Protein AF-A0A8K0LVV5-F1 (afdb_monomer_lite)

Sequence (164 aa):
MVALPALLRQEKREKYNYSGGSSTIVNHLRKEHKILISGRQEIRWEVTQNRLGDIAAFLANESLPSAKKRKATAEADALDQATLRELYCRYTVACSLPFAHVEQPAFRDFIRYICPAADDFLPRSGDTVKNDLQWGYDNKKVFVKRALQNALSSIHTVLLIIWQ

Radius of gyration: 24.16 Å; chains: 1; bounding box: 61×66×61 Å

pLDDT: mean 70.3, std 18.53, range [32.5, 91.69]

Secondary structure (DSSP, 8-state):
--PPPP--------PPPTT---HHHHHHHHHHH------TTHHHHHHHHHHHHHHHHHHHS--S-----PPP--------HHHHHHHHHHHHHHTT--GGGGG-HHHHHHHHHH-HHHHHHS-SSHHHHHHHHHHHHHHHHHHHHHHHHT-SS-----------

Foldseek 3Di:
DDDDDDDPPPPPPPDDDPPPDDPVNQVCCCPVVVDHPPPCPVVVVVVVVVVVVVVVVVVVPDPDDPPPPDDDDDDDDDDDLVVLLVVVLVVCVVVVHQLQPLCDVVVLVVVCVVPVVSNVSGDNGSVVSVVVVVVVVVVVVVVVVVVVVPDPDDDDPPPPDDDD

Structure (mmCIF, N/CA/C/O backbone):
data_AF-A0A8K0LVV5-F1
#
_entry.id   AF-A0A8K0LVV5-F1
#
loop_
_atom_site.group_PDB
_atom_site.id
_atom_site.type_symbol
_atom_site.label_atom_id
_atom_site.label_alt_id
_atom_site.label_comp_id
_atom_site.label_asym_id
_atom_site.label_entity_id
_atom_site.label_seq_id
_atom_site.pdbx_PDB_ins_code
_atom_site.Cartn_x
_atom_site.Cartn_y
_atom_site.Cartn_z
_atom_site.occupancy
_atom_site.B_iso_or_equiv
_atom_site.auth_seq_id
_atom_site.auth_comp_id
_atom_site.auth_asym_id
_atom_site.auth_atom_id
_atom_site.pdbx_PDB_model_num
ATOM 1 N N . MET A 1 1 ? 23.238 -46.154 21.920 1.00 36.72 1 MET A N 1
ATOM 2 C CA . MET A 1 1 ? 23.340 -44.890 21.159 1.00 36.72 1 MET A CA 1
ATOM 3 C C . MET A 1 1 ? 21.940 -44.319 21.032 1.00 36.72 1 MET A C 1
ATOM 5 O O . MET A 1 1 ? 21.126 -44.920 20.349 1.00 36.72 1 MET A O 1
ATOM 9 N N . VAL A 1 2 ? 21.631 -43.244 21.757 1.00 33.09 2 VAL A N 1
ATOM 10 C CA . VAL A 1 2 ? 20.325 -42.566 21.692 1.00 33.09 2 VAL A CA 1
ATOM 11 C C . VAL A 1 2 ? 20.549 -41.239 20.975 1.00 33.09 2 VAL A C 1
ATOM 13 O O . VAL A 1 2 ? 21.338 -40.421 21.441 1.00 33.09 2 VAL A O 1
ATOM 16 N N . ALA A 1 3 ? 19.922 -41.064 19.813 1.00 34.88 3 ALA A N 1
ATOM 17 C CA . ALA A 1 3 ? 19.969 -39.824 19.047 1.00 34.88 3 ALA A CA 1
ATOM 18 C C . ALA A 1 3 ? 18.919 -38.833 19.585 1.00 34.88 3 ALA A C 1
ATOM 20 O O . ALA A 1 3 ? 17.757 -39.191 19.769 1.00 34.88 3 ALA A O 1
ATOM 21 N N . LEU A 1 4 ? 19.352 -37.599 19.853 1.00 35.72 4 LEU A N 1
ATOM 22 C CA . LEU A 1 4 ? 18.524 -36.460 20.273 1.00 35.72 4 LEU A CA 1
ATOM 23 C C . LEU A 1 4 ? 17.609 -35.972 19.127 1.00 35.72 4 LEU A C 1
ATOM 25 O O . LEU A 1 4 ? 18.055 -35.967 17.978 1.00 35.72 4 LEU A O 1
ATOM 29 N N . PRO A 1 5 ? 16.379 -35.488 19.399 1.00 39.16 5 PRO A N 1
ATOM 30 C CA . PRO A 1 5 ? 15.531 -34.897 18.372 1.00 39.16 5 PRO A CA 1
ATOM 31 C C . PRO A 1 5 ? 15.923 -33.443 18.072 1.00 39.16 5 PRO A C 1
ATOM 33 O O . PRO A 1 5 ? 16.187 -32.641 18.969 1.00 39.16 5 PRO A O 1
ATOM 36 N N . ALA A 1 6 ? 15.931 -33.106 16.782 1.00 36.78 6 ALA A N 1
ATOM 37 C CA . ALA A 1 6 ? 16.192 -31.773 16.261 1.00 36.78 6 ALA A CA 1
ATOM 38 C C . ALA A 1 6 ? 15.089 -30.781 16.674 1.00 36.78 6 ALA A C 1
ATOM 40 O O . ALA A 1 6 ? 13.919 -30.944 16.327 1.00 36.78 6 ALA A O 1
ATOM 41 N N . LEU A 1 7 ? 15.472 -29.719 17.388 1.00 35.56 7 LEU A N 1
ATOM 42 C CA . LEU A 1 7 ? 14.610 -28.571 17.663 1.00 35.56 7 LEU A CA 1
ATOM 43 C C . LEU A 1 7 ? 14.407 -27.766 16.373 1.00 35.56 7 LEU A C 1
ATOM 45 O O . LEU A 1 7 ? 15.302 -27.045 15.927 1.00 35.56 7 LEU A O 1
ATOM 49 N N . LEU A 1 8 ? 13.211 -27.882 15.790 1.00 34.59 8 LEU A N 1
ATOM 50 C CA . LEU A 1 8 ? 12.704 -26.980 14.757 1.00 34.59 8 LEU A CA 1
ATOM 51 C C . LEU A 1 8 ? 12.697 -25.551 15.308 1.00 34.59 8 LEU A C 1
ATOM 53 O O . LEU A 1 8 ? 11.832 -25.154 16.090 1.00 34.59 8 LEU A O 1
ATOM 57 N N . ARG A 1 9 ? 13.702 -24.781 14.898 1.00 32.50 9 ARG A N 1
ATOM 58 C CA . ARG A 1 9 ? 13.821 -23.352 15.158 1.00 32.50 9 ARG A CA 1
ATOM 59 C C . ARG A 1 9 ? 12.696 -22.662 14.382 1.00 32.50 9 ARG A C 1
ATOM 61 O O . ARG A 1 9 ? 12.815 -22.434 13.184 1.00 32.50 9 ARG A O 1
ATOM 68 N N . GLN A 1 10 ? 11.571 -22.398 15.043 1.00 35.31 10 GLN A N 1
ATOM 69 C CA . GLN A 1 10 ? 10.514 -21.566 14.477 1.00 35.31 10 GLN A CA 1
ATOM 70 C C . GLN A 1 10 ? 11.074 -20.148 14.320 1.00 35.31 10 GLN A C 1
ATOM 72 O O . GLN A 1 10 ? 11.222 -19.421 15.303 1.00 35.31 10 GLN A O 1
ATOM 77 N N . GLU A 1 11 ? 11.429 -19.764 13.092 1.00 35.53 11 GLU A N 1
ATOM 78 C CA . GLU A 1 11 ? 11.696 -18.369 12.753 1.00 35.53 11 GLU A CA 1
ATOM 79 C C . GLU A 1 11 ? 10.426 -17.563 13.022 1.00 35.53 11 GLU A C 1
ATOM 81 O O . GLU A 1 11 ? 9.433 -17.612 12.290 1.00 35.53 11 GLU A O 1
ATOM 86 N N . LYS A 1 12 ? 10.444 -16.843 14.139 1.00 38.22 12 LYS A N 1
ATOM 87 C CA . LYS A 1 12 ? 9.382 -15.934 14.532 1.00 38.22 12 LYS A CA 1
ATOM 88 C C . LYS A 1 12 ? 9.404 -14.782 13.529 1.00 38.22 12 LYS A C 1
ATOM 90 O O . LYS A 1 12 ? 10.257 -13.908 13.628 1.00 38.22 12 LYS A O 1
ATOM 95 N N . ARG A 1 13 ? 8.503 -14.796 12.539 1.00 39.28 13 ARG A N 1
ATOM 96 C CA . ARG A 1 13 ? 8.319 -13.662 11.620 1.00 39.28 13 ARG A CA 1
ATOM 97 C C . ARG A 1 13 ? 8.004 -12.429 12.462 1.00 39.28 13 ARG A C 1
ATOM 99 O O . ARG A 1 13 ? 6.922 -12.339 13.043 1.00 39.28 13 ARG A O 1
ATOM 106 N N . GLU A 1 14 ? 8.970 -11.525 12.588 1.00 47.53 14 GLU A N 1
ATOM 107 C CA . GLU A 1 14 ? 8.820 -10.283 13.340 1.00 47.53 14 GLU A CA 1
ATOM 108 C C . GLU A 1 14 ? 7.763 -9.418 12.647 1.00 47.53 14 GLU A C 1
ATOM 110 O O . GLU A 1 14 ? 8.029 -8.711 11.677 1.00 47.53 14 GLU A O 1
ATOM 115 N N . LYS A 1 15 ? 6.515 -9.514 13.114 1.00 50.16 15 LYS A N 1
ATOM 116 C CA . LYS A 1 15 ? 5.451 -8.610 12.687 1.00 50.16 15 LYS A CA 1
ATOM 117 C C . LYS A 1 15 ? 5.748 -7.232 13.260 1.00 50.16 15 LYS A C 1
ATOM 119 O O . LYS A 1 15 ? 5.889 -7.071 14.472 1.00 50.16 15 LYS A O 1
ATOM 124 N N . TYR A 1 16 ? 5.832 -6.240 12.380 1.00 50.25 16 TYR A N 1
ATOM 125 C CA . TYR A 1 16 ? 6.002 -4.853 12.787 1.00 50.25 16 TYR A CA 1
ATOM 126 C C . TYR A 1 16 ? 4.795 -4.436 13.634 1.00 50.25 16 TYR A C 1
ATOM 128 O O . TYR A 1 16 ? 3.652 -4.471 13.171 1.00 50.25 16 TYR A O 1
ATOM 136 N N . ASN A 1 17 ? 5.034 -4.088 14.898 1.00 54.44 17 ASN A N 1
ATOM 137 C CA . ASN A 1 17 ? 3.964 -3.689 15.798 1.00 54.44 17 ASN A CA 1
ATOM 138 C C . ASN A 1 17 ? 3.431 -2.315 15.370 1.00 54.44 17 ASN A C 1
ATOM 140 O O . ASN A 1 17 ? 4.166 -1.329 15.351 1.00 54.44 17 ASN A O 1
ATOM 144 N N . TYR A 1 18 ? 2.121 -2.219 15.138 1.00 51.12 18 TYR A N 1
ATOM 145 C CA . TYR A 1 18 ? 1.382 -0.961 14.929 1.00 51.12 18 TYR A CA 1
ATOM 146 C C . TYR A 1 18 ? 1.374 -0.023 16.160 1.00 51.12 18 TYR A C 1
ATOM 148 O O . TYR A 1 18 ? 0.591 0.923 16.243 1.00 51.12 18 TYR A O 1
ATOM 156 N N . SER A 1 19 ? 2.208 -0.294 17.167 1.00 53.97 19 SER A N 1
ATOM 157 C CA . SER A 1 19 ? 2.374 0.523 18.369 1.00 53.97 19 SER A CA 1
ATOM 158 C C . SER A 1 19 ? 3.478 1.577 18.251 1.00 53.97 19 SER A C 1
ATOM 160 O O . SER A 1 19 ? 3.700 2.297 19.218 1.00 53.97 19 SER A O 1
ATOM 162 N N . GLY A 1 20 ? 4.155 1.701 17.101 1.00 49.50 20 GLY A N 1
ATOM 163 C CA . GLY A 1 20 ? 5.091 2.806 16.837 1.00 49.50 20 GLY A CA 1
ATOM 164 C C . GLY A 1 20 ? 6.334 2.843 17.737 1.00 49.50 20 GLY A C 1
ATOM 165 O O . GLY A 1 20 ? 7.075 3.819 17.713 1.00 49.50 20 GLY A O 1
ATOM 166 N N . GLY A 1 21 ? 6.583 1.801 18.535 1.00 55.50 21 GLY A N 1
ATOM 167 C CA . GLY A 1 21 ? 7.769 1.686 19.379 1.00 55.50 21 GLY A CA 1
ATOM 168 C C . GLY A 1 21 ? 8.801 0.751 18.758 1.00 55.50 21 GLY A C 1
ATOM 169 O O . GLY A 1 21 ? 8.527 -0.436 18.587 1.00 55.50 21 GLY A O 1
ATOM 170 N N . SER A 1 22 ? 9.997 1.264 18.459 1.00 59.88 22 SER A N 1
ATOM 171 C CA . SER A 1 22 ? 11.155 0.428 18.114 1.00 59.88 22 SER A CA 1
ATOM 172 C C . SER A 1 22 ? 11.535 -0.468 19.300 1.00 59.88 22 SER A C 1
ATOM 174 O O . SER A 1 22 ? 11.482 -0.033 20.455 1.00 59.88 22 SER A O 1
ATOM 176 N N . SER A 1 23 ? 11.952 -1.709 19.034 1.00 65.00 23 SER A N 1
ATOM 177 C CA . SER A 1 23 ? 12.418 -2.662 20.055 1.00 65.00 23 SER A CA 1
ATOM 178 C C . SER A 1 23 ? 13.539 -2.082 20.926 1.00 65.00 23 SER A C 1
ATOM 180 O O . SER A 1 23 ? 13.594 -2.358 22.124 1.00 65.00 23 SER A O 1
ATOM 182 N N . THR A 1 24 ? 14.370 -1.202 20.363 1.00 69.75 24 THR A N 1
ATOM 183 C CA . THR A 1 24 ? 15.408 -0.450 21.082 1.00 69.75 24 THR A CA 1
ATOM 184 C C . THR A 1 24 ? 14.818 0.479 22.142 1.00 69.75 24 THR A C 1
ATOM 186 O O . THR A 1 24 ? 15.284 0.487 23.278 1.00 69.75 24 THR A O 1
ATOM 189 N N . ILE A 1 25 ? 13.753 1.210 21.805 1.00 68.94 25 ILE A N 1
ATOM 190 C CA . ILE A 1 25 ? 13.063 2.128 22.723 1.00 68.94 25 ILE A CA 1
ATOM 191 C C . ILE A 1 25 ? 12.380 1.327 23.834 1.00 68.94 25 ILE A C 1
ATOM 193 O O . ILE A 1 25 ? 12.514 1.655 25.009 1.00 68.94 25 ILE A O 1
ATOM 197 N N . VAL A 1 26 ? 11.712 0.224 23.482 1.00 72.81 26 VAL A N 1
ATOM 198 C CA . VAL A 1 26 ? 11.072 -0.671 24.461 1.00 72.81 26 VAL A CA 1
ATOM 199 C C . VAL A 1 26 ? 12.104 -1.264 25.429 1.00 72.81 26 VAL A C 1
ATOM 201 O O . VAL A 1 26 ? 11.856 -1.336 26.632 1.00 72.81 26 VAL A O 1
ATOM 204 N N . ASN A 1 27 ? 13.276 -1.658 24.925 1.00 75.06 27 ASN A N 1
ATOM 205 C CA . ASN A 1 27 ? 14.359 -2.196 25.747 1.00 75.06 27 ASN A CA 1
ATOM 206 C C . ASN A 1 27 ? 14.987 -1.136 26.657 1.00 75.06 27 ASN A C 1
ATOM 208 O O . ASN A 1 27 ? 15.242 -1.431 27.823 1.00 75.06 27 ASN A O 1
ATOM 212 N N . HIS A 1 28 ? 15.207 0.080 26.155 1.00 79.81 28 HIS A N 1
ATOM 213 C CA . HIS A 1 28 ? 15.714 1.198 26.949 1.00 79.81 28 HIS A CA 1
ATOM 214 C C . HIS A 1 28 ? 14.749 1.552 28.089 1.00 79.81 28 HIS A C 1
ATOM 216 O O . HIS A 1 28 ? 15.148 1.580 29.249 1.00 79.81 28 HIS A O 1
ATOM 222 N N . LEU A 1 29 ? 13.453 1.690 27.790 1.00 80.12 29 LEU A N 1
ATOM 223 C CA . LEU A 1 29 ? 12.413 1.960 28.790 1.00 80.12 29 LEU A CA 1
ATOM 224 C C . LEU A 1 29 ? 12.321 0.863 29.860 1.00 80.12 29 LEU A C 1
ATOM 226 O O . LEU A 1 29 ? 12.108 1.153 31.038 1.00 80.12 29 LEU A O 1
ATOM 230 N N . ARG A 1 30 ? 12.524 -0.400 29.476 1.00 82.00 30 ARG A N 1
ATOM 231 C CA . ARG A 1 30 ? 12.538 -1.514 30.428 1.00 82.00 30 ARG A CA 1
ATOM 232 C C . ARG A 1 30 ? 13.777 -1.500 31.322 1.00 82.00 30 ARG A C 1
ATOM 234 O O . ARG A 1 30 ? 13.643 -1.737 32.517 1.00 82.00 30 ARG A O 1
ATOM 241 N N . LYS A 1 31 ? 14.963 -1.272 30.750 1.00 82.25 31 LYS A N 1
ATOM 242 C CA . LYS A 1 31 ? 16.243 -1.349 31.471 1.00 82.25 31 LYS A CA 1
ATOM 243 C C . LYS A 1 31 ? 16.480 -0.136 32.363 1.00 82.25 31 LYS A C 1
ATOM 245 O O . LYS A 1 31 ? 16.736 -0.307 33.547 1.00 82.25 31 LYS A O 1
ATOM 250 N N . GLU A 1 32 ? 16.333 1.059 31.804 1.00 86.69 32 GLU A N 1
ATOM 251 C CA . GLU A 1 32 ? 16.670 2.310 32.490 1.00 86.69 32 GLU A CA 1
ATOM 252 C C . GLU A 1 32 ? 15.516 2.815 33.360 1.00 86.69 32 GLU A C 1
ATOM 254 O O . GLU A 1 32 ? 15.735 3.370 34.433 1.00 86.69 32 GLU A O 1
ATOM 259 N N . HIS A 1 33 ? 14.270 2.579 32.936 1.00 81.12 33 HIS A N 1
ATOM 260 C CA . HIS A 1 33 ? 13.092 3.148 33.599 1.00 81.12 33 HIS A CA 1
ATOM 261 C C . HIS A 1 33 ? 12.173 2.110 34.260 1.00 81.12 33 HIS A C 1
ATOM 263 O O . HIS A 1 33 ? 11.182 2.493 34.877 1.00 81.12 33 HIS A O 1
ATOM 269 N N . LYS A 1 34 ? 12.471 0.803 34.161 1.00 80.75 34 LYS A N 1
ATOM 270 C CA . LYS A 1 34 ? 11.615 -0.302 34.656 1.00 80.75 34 LYS A CA 1
ATOM 271 C C . LYS A 1 34 ? 10.174 -0.259 34.116 1.00 80.75 34 LYS A C 1
ATOM 273 O O . LYS A 1 34 ? 9.265 -0.836 34.712 1.00 80.75 34 LYS A O 1
ATOM 278 N N . IL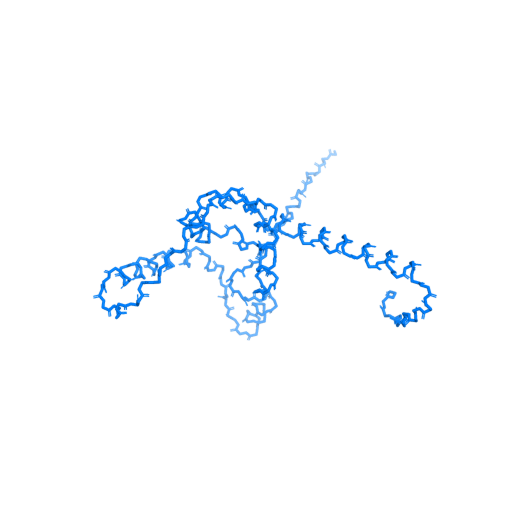E A 1 35 ? 9.952 0.389 32.970 1.00 73.94 35 ILE A N 1
ATOM 279 C CA . ILE A 1 35 ? 8.632 0.492 32.341 1.00 73.94 35 ILE A CA 1
ATOM 280 C C . ILE A 1 35 ? 8.409 -0.748 31.470 1.00 73.94 35 ILE A C 1
ATOM 282 O O . ILE A 1 35 ? 9.059 -0.947 30.441 1.00 73.94 35 ILE A O 1
ATOM 286 N N . LEU A 1 36 ? 7.466 -1.598 31.880 1.00 66.31 36 LEU A N 1
ATOM 287 C CA . LEU A 1 36 ? 7.041 -2.771 31.120 1.00 66.31 36 LEU A CA 1
ATOM 288 C C . LEU A 1 36 ? 5.935 -2.387 30.133 1.00 66.31 36 LEU A C 1
ATOM 290 O O . LEU A 1 36 ? 4.764 -2.271 30.487 1.00 66.31 36 LEU A O 1
ATOM 294 N N . ILE A 1 37 ? 6.307 -2.237 28.863 1.00 63.16 37 ILE A N 1
ATOM 295 C CA . ILE A 1 37 ? 5.341 -2.213 27.762 1.00 63.16 37 ILE A CA 1
ATOM 296 C C . ILE A 1 37 ? 4.994 -3.672 27.448 1.00 63.16 37 ILE A C 1
ATOM 298 O O . ILE A 1 37 ? 5.591 -4.299 26.572 1.00 63.16 37 ILE A O 1
ATOM 302 N N . SER A 1 38 ? 4.084 -4.250 28.233 1.00 53.69 38 SER A N 1
ATOM 303 C CA . SER A 1 38 ? 3.464 -5.544 27.932 1.00 53.69 38 SER A CA 1
ATOM 304 C C . SER A 1 38 ? 2.838 -5.478 26.540 1.00 53.69 38 SER A C 1
ATOM 306 O O . SER A 1 38 ? 2.364 -4.411 26.142 1.00 53.69 38 SER A O 1
ATOM 308 N N . GLY A 1 39 ? 2.835 -6.592 25.800 1.00 56.53 39 GLY A N 1
ATOM 309 C CA . GLY A 1 39 ? 2.154 -6.725 24.510 1.00 56.53 39 GLY A CA 1
ATOM 310 C C . GLY A 1 39 ? 0.668 -6.411 24.657 1.00 56.53 39 GLY A C 1
ATOM 311 O O . GLY A 1 39 ? -0.154 -7.294 24.858 1.00 56.53 39 GLY A O 1
ATOM 312 N N . ARG A 1 40 ? 0.336 -5.123 24.595 1.00 50.88 40 ARG A N 1
ATOM 313 C CA . ARG A 1 40 ? -0.978 -4.516 24.812 1.00 50.88 40 ARG A CA 1
ATOM 314 C C . ARG A 1 40 ? -1.866 -4.745 23.586 1.00 50.88 40 ARG A C 1
ATOM 316 O O . ARG A 1 40 ? -2.538 -3.826 23.142 1.00 50.88 40 ARG A O 1
ATOM 323 N N . GLN A 1 41 ? -1.781 -5.919 22.966 1.00 51.53 41 GLN A N 1
ATOM 324 C CA . GLN A 1 41 ? -2.486 -6.228 21.729 1.00 51.53 41 GLN A CA 1
ATOM 325 C C . GLN A 1 41 ? -3.935 -6.595 22.069 1.00 51.53 41 GLN A C 1
ATOM 327 O O . GLN A 1 41 ? -4.838 -5.892 21.639 1.00 51.53 41 GLN A O 1
ATOM 332 N N . GLU A 1 42 ? -4.152 -7.578 22.946 1.00 46.34 42 GLU A N 1
ATOM 333 C CA . GLU A 1 42 ? -5.493 -8.084 23.288 1.00 46.34 42 GLU A CA 1
ATOM 334 C C . GLU A 1 42 ? -6.348 -7.043 24.032 1.00 46.34 42 GLU A C 1
ATOM 336 O O . GLU A 1 42 ? -7.435 -6.701 23.577 1.00 46.34 42 GLU A O 1
ATOM 341 N N . ILE A 1 43 ? -5.809 -6.405 25.079 1.00 48.59 43 ILE A N 1
ATOM 342 C CA . ILE A 1 43 ? -6.523 -5.355 25.842 1.00 48.59 43 ILE A CA 1
ATOM 343 C C . ILE A 1 43 ? -6.840 -4.127 24.963 1.00 48.59 43 ILE A C 1
ATOM 345 O O . ILE A 1 43 ? -7.836 -3.435 25.162 1.00 48.59 43 ILE A O 1
ATOM 349 N N . ARG A 1 44 ? -6.005 -3.827 23.956 1.00 51.06 44 ARG A N 1
ATOM 350 C CA . ARG A 1 44 ? -6.255 -2.708 23.034 1.00 51.06 44 ARG A CA 1
ATOM 351 C C . ARG A 1 44 ? -7.364 -3.033 22.043 1.00 51.06 44 ARG A C 1
ATOM 353 O O . ARG A 1 44 ? -7.996 -2.092 21.579 1.00 51.06 44 ARG A O 1
ATOM 360 N N . TRP A 1 45 ? -7.610 -4.299 21.710 1.00 47.66 45 TRP A N 1
ATOM 361 C CA . TRP A 1 45 ? -8.655 -4.669 20.754 1.00 47.66 45 TRP A CA 1
ATOM 362 C C . TRP A 1 45 ? -10.040 -4.434 21.348 1.00 47.66 45 TRP A C 1
ATOM 364 O O . TRP A 1 45 ? -10.819 -3.714 20.734 1.00 47.66 45 TRP A O 1
ATOM 374 N N . GLU A 1 46 ? -10.303 -4.900 22.570 1.00 51.22 46 GLU A N 1
ATOM 375 C CA . GLU A 1 46 ? -11.570 -4.635 23.272 1.00 51.22 46 GLU A CA 1
ATOM 376 C C . GLU A 1 46 ? -11.802 -3.133 23.494 1.00 51.22 46 GLU A C 1
ATOM 378 O O . GLU A 1 46 ? -12.868 -2.605 23.186 1.00 51.22 46 GLU A O 1
ATOM 383 N N . VAL A 1 47 ? -10.771 -2.401 23.932 1.00 55.81 47 VAL A N 1
ATOM 384 C CA . VAL A 1 47 ? -10.866 -0.944 24.136 1.00 55.81 47 VAL A CA 1
ATOM 385 C C . VAL A 1 47 ? -11.059 -0.191 22.814 1.00 55.81 47 VAL A C 1
ATOM 387 O O . VAL A 1 47 ? -11.746 0.827 22.784 1.00 55.81 47 VAL A O 1
ATOM 390 N N . THR A 1 48 ? -10.473 -0.666 21.710 1.00 57.03 48 THR A N 1
ATOM 391 C CA . THR A 1 48 ? -10.669 -0.054 20.385 1.00 57.03 48 THR A CA 1
ATOM 392 C C . THR A 1 48 ? -12.059 -0.367 19.836 1.00 57.03 48 THR A C 1
ATOM 394 O O . THR A 1 48 ? -12.678 0.530 19.279 1.00 57.03 48 THR A O 1
ATOM 397 N N . GLN A 1 49 ? -12.581 -1.580 20.035 1.00 59.84 49 GLN A N 1
ATOM 398 C CA . GLN A 1 49 ? -13.944 -1.948 19.634 1.00 59.84 49 GLN A CA 1
ATOM 399 C C . GLN A 1 49 ? -14.996 -1.118 20.379 1.00 59.84 49 GLN A C 1
ATOM 401 O O . GLN A 1 49 ? -15.866 -0.530 19.741 1.00 59.84 49 GLN A O 1
ATOM 406 N N . ASN A 1 50 ? -14.852 -0.958 21.699 1.00 59.50 50 ASN A N 1
ATOM 407 C CA . ASN A 1 50 ? -15.741 -0.096 22.485 1.00 59.50 50 ASN A CA 1
ATOM 408 C C . ASN A 1 50 ? -15.687 1.367 22.004 1.00 59.50 50 ASN A C 1
ATOM 410 O O . ASN A 1 50 ? -16.722 1.981 21.773 1.00 59.50 50 ASN A O 1
ATOM 414 N N . ARG A 1 51 ? -14.485 1.896 21.732 1.00 60.88 51 ARG A N 1
ATOM 415 C CA . ARG A 1 51 ? -14.310 3.254 21.181 1.00 60.88 51 ARG A CA 1
ATOM 416 C C . ARG A 1 51 ? -14.873 3.433 19.770 1.00 60.88 51 ARG A C 1
ATOM 418 O O . ARG A 1 51 ? -15.294 4.532 19.425 1.00 60.88 51 ARG A O 1
ATOM 425 N N . LEU A 1 52 ? -14.845 2.400 18.928 1.00 60.84 52 LEU A N 1
ATOM 426 C CA . LEU A 1 52 ? -15.438 2.457 17.588 1.00 60.84 52 LEU A CA 1
ATOM 427 C C . LEU A 1 52 ? -16.968 2.503 17.660 1.00 60.84 52 LEU A C 1
ATOM 429 O O . LEU A 1 52 ? -17.574 3.257 16.898 1.00 60.84 52 LEU A O 1
ATOM 433 N N . GLY A 1 53 ? -17.574 1.771 18.604 1.00 63.62 53 GLY A N 1
ATOM 434 C CA . GLY A 1 53 ? -18.996 1.901 18.932 1.00 63.62 53 GLY A CA 1
ATOM 435 C C . GLY A 1 53 ? -19.368 3.340 19.302 1.00 63.62 53 GLY A C 1
ATOM 436 O O . GLY A 1 53 ? -20.334 3.880 18.761 1.00 63.62 53 GLY A O 1
ATOM 437 N N . ASP A 1 54 ? -18.535 3.998 20.115 1.00 65.38 54 ASP A N 1
ATOM 438 C CA . ASP A 1 54 ? -18.722 5.404 20.493 1.00 65.38 54 ASP A CA 1
ATOM 439 C C . ASP A 1 54 ? -18.621 6.361 19.290 1.00 65.38 54 ASP A C 1
ATOM 441 O O . ASP A 1 54 ? -19.401 7.304 19.187 1.00 65.38 54 ASP A O 1
ATOM 445 N N . ILE A 1 55 ? -17.700 6.123 18.345 1.00 68.94 55 ILE A N 1
ATOM 446 C CA . ILE A 1 55 ? -17.547 6.963 17.140 1.00 68.94 55 ILE A CA 1
ATOM 447 C C . ILE A 1 55 ? -18.732 6.788 16.186 1.00 68.94 55 ILE A C 1
ATOM 449 O O . ILE A 1 55 ? -19.235 7.776 15.653 1.00 68.94 55 ILE A O 1
ATOM 453 N N . ALA A 1 56 ? -19.186 5.555 15.953 1.00 67.94 56 ALA A N 1
ATOM 454 C CA . ALA A 1 56 ? -20.334 5.295 15.087 1.00 67.94 56 ALA A CA 1
ATOM 455 C C . ALA A 1 56 ? -21.617 5.914 15.664 1.00 67.94 56 ALA A C 1
ATOM 457 O O . ALA A 1 56 ? -22.354 6.583 14.940 1.00 67.94 56 ALA A O 1
ATOM 458 N N . ALA A 1 57 ? -21.836 5.771 16.976 1.00 71.38 57 ALA A N 1
ATOM 459 C CA . ALA A 1 57 ? -22.930 6.433 17.681 1.00 71.38 57 ALA A CA 1
ATOM 460 C C . ALA A 1 57 ? -22.805 7.968 17.627 1.00 71.38 57 ALA A C 1
ATOM 462 O O . ALA A 1 57 ? -23.796 8.656 17.396 1.00 71.38 57 ALA A O 1
ATOM 463 N N . PHE A 1 58 ? -21.590 8.510 17.764 1.00 67.19 58 PHE A N 1
ATOM 464 C CA . PHE A 1 58 ? -21.318 9.946 17.646 1.00 67.19 58 PHE A CA 1
ATOM 465 C C . PHE A 1 58 ? -21.609 10.496 16.241 1.00 67.19 58 PHE A C 1
ATOM 467 O O . PHE A 1 58 ? -22.206 11.561 16.117 1.00 67.19 58 PHE A O 1
ATOM 474 N N . LEU A 1 59 ? -21.227 9.777 15.182 1.00 69.19 59 LEU A N 1
ATOM 475 C CA . LEU A 1 59 ? -21.517 10.171 13.798 1.00 69.19 59 LEU A CA 1
ATOM 476 C C . LEU A 1 59 ? -23.006 10.035 13.446 1.00 69.19 59 LEU A C 1
ATOM 478 O O . LEU A 1 59 ? -23.494 10.792 12.610 1.00 69.19 59 LEU A O 1
ATOM 482 N N . ALA A 1 60 ? -23.717 9.094 14.073 1.00 67.94 60 ALA A N 1
ATOM 483 C CA . ALA A 1 60 ? -25.155 8.901 13.896 1.00 67.94 60 ALA A CA 1
ATOM 484 C C . ALA A 1 60 ? -26.004 9.939 14.656 1.00 67.94 60 ALA A C 1
ATOM 486 O O . ALA A 1 60 ? -27.118 10.243 14.234 1.00 67.94 60 ALA A O 1
ATOM 487 N N . ASN A 1 61 ? -25.494 10.498 15.760 1.00 60.62 61 ASN A N 1
ATOM 488 C CA . ASN A 1 61 ? -26.186 11.512 16.553 1.00 60.62 61 ASN A CA 1
ATOM 489 C C . ASN A 1 61 ? -25.994 12.907 15.914 1.00 60.62 61 ASN A C 1
ATOM 491 O O . ASN A 1 61 ? -25.123 13.689 16.299 1.00 60.62 61 ASN A O 1
ATOM 495 N N . GLU A 1 62 ? -26.778 13.184 14.869 1.00 55.12 62 GLU A N 1
ATOM 496 C CA . GLU A 1 62 ? -26.747 14.389 14.026 1.00 55.12 62 GLU A CA 1
ATOM 497 C C . GLU A 1 62 ? -26.760 15.723 14.804 1.00 55.12 62 GLU A C 1
ATOM 499 O O . GLU A 1 62 ? -27.800 16.308 15.097 1.00 55.12 62 GLU A O 1
ATOM 504 N N . SER A 1 63 ? -25.571 16.283 15.030 1.00 51.06 63 SER A N 1
ATOM 505 C CA . SER A 1 63 ? -25.359 17.737 15.164 1.00 51.06 63 SER A CA 1
ATOM 506 C C . SER A 1 63 ? -24.138 18.223 14.372 1.00 51.06 63 SER A C 1
ATOM 508 O O . SER A 1 63 ? -23.615 19.313 14.603 1.00 51.06 63 SER A O 1
ATOM 510 N N . LEU A 1 64 ? -23.671 17.426 13.405 1.00 53.41 64 LEU A N 1
ATOM 511 C CA . LEU A 1 64 ? -22.654 17.876 12.461 1.00 53.41 64 LEU A CA 1
ATOM 512 C C . LEU A 1 64 ? -23.310 18.859 11.479 1.00 53.41 64 LEU A C 1
ATOM 514 O O . LEU A 1 64 ? -24.268 18.479 10.801 1.00 53.41 64 LEU A O 1
ATOM 518 N N . PRO A 1 65 ? -22.830 20.114 11.377 1.00 50.69 65 PRO A N 1
ATOM 519 C CA . PRO A 1 65 ? -23.384 21.075 10.434 1.00 50.69 65 PRO A CA 1
ATOM 520 C C . PRO A 1 65 ? -23.272 20.476 9.036 1.00 50.69 65 PRO A C 1
ATOM 522 O O . PRO A 1 65 ? -22.167 20.157 8.603 1.00 50.69 65 PRO A O 1
ATOM 525 N N . SER A 1 66 ? -24.425 20.284 8.383 1.00 51.84 66 SER A N 1
ATOM 526 C CA . SER A 1 66 ? -24.604 19.668 7.064 1.00 51.84 66 SER A CA 1
ATOM 527 C C . SER A 1 66 ? -23.446 20.008 6.121 1.00 51.84 66 SER A C 1
ATOM 529 O O . SER A 1 66 ? -23.460 21.027 5.422 1.00 51.84 66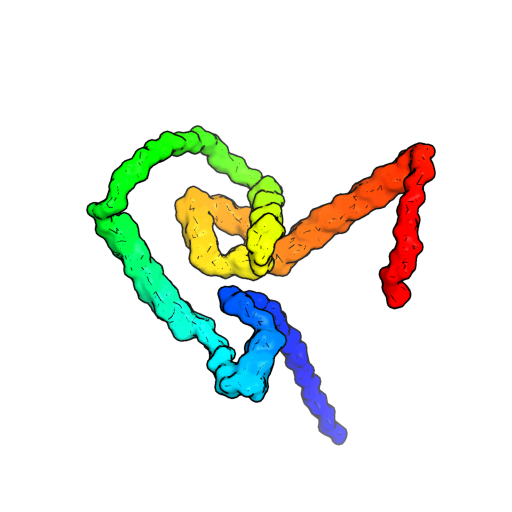 SER A O 1
ATOM 531 N N . ALA A 1 67 ? -22.429 19.144 6.094 1.00 53.50 67 ALA A N 1
ATOM 532 C CA . ALA A 1 67 ? -21.307 19.283 5.192 1.00 53.50 67 ALA A CA 1
ATOM 533 C C . ALA A 1 67 ? -21.871 19.084 3.787 1.00 53.50 67 ALA A C 1
ATOM 535 O O . ALA A 1 67 ? -22.310 17.990 3.440 1.00 53.50 67 ALA A O 1
ATOM 536 N N . LYS A 1 68 ? -21.933 20.181 3.024 1.00 55.59 68 LYS A N 1
ATOM 537 C CA . LYS A 1 68 ? -22.383 20.275 1.630 1.00 55.59 68 LYS A CA 1
ATOM 538 C C . LYS A 1 68 ? -22.105 18.963 0.886 1.00 55.59 68 LYS A C 1
ATOM 540 O O . LYS A 1 68 ? -20.959 18.715 0.505 1.00 55.59 68 LYS A O 1
ATOM 545 N N . LYS A 1 69 ? -23.137 18.119 0.725 1.00 57.41 69 LYS A N 1
ATOM 546 C CA . LYS A 1 69 ? -23.025 16.806 0.070 1.00 57.41 69 LYS A CA 1
ATOM 547 C C . LYS A 1 69 ? -22.418 17.033 -1.313 1.00 57.41 69 LYS A C 1
ATOM 549 O O . LYS A 1 69 ? -23.032 17.670 -2.170 1.00 57.41 69 LYS A O 1
ATOM 554 N N . ARG A 1 70 ? -21.165 16.609 -1.501 1.00 60.69 70 ARG A N 1
ATOM 555 C CA . ARG A 1 70 ? -20.475 16.733 -2.790 1.00 60.69 70 ARG A CA 1
ATOM 556 C C . ARG A 1 70 ? -21.194 15.824 -3.782 1.00 60.69 70 ARG A C 1
ATOM 558 O O . ARG A 1 70 ? -21.536 14.697 -3.433 1.00 60.69 70 ARG A O 1
ATOM 565 N N . LYS A 1 71 ? -21.449 16.321 -4.997 1.00 61.91 71 LYS A N 1
ATOM 566 C CA . LYS A 1 71 ? -21.996 15.491 -6.077 1.00 61.91 71 LYS A CA 1
ATOM 567 C C . LYS A 1 71 ? -21.024 14.335 -6.314 1.00 61.91 71 LYS A C 1
ATOM 569 O O . LYS A 1 71 ? -19.848 14.583 -6.568 1.00 61.91 71 LYS A O 1
ATOM 574 N N . ALA A 1 72 ? -21.511 13.108 -6.173 1.00 60.16 72 ALA A N 1
ATOM 575 C CA . ALA A 1 72 ? -20.743 11.919 -6.499 1.00 60.16 72 ALA A CA 1
ATOM 576 C C . ALA A 1 72 ? -20.608 11.834 -8.024 1.00 60.16 72 ALA A C 1
ATOM 578 O O . ALA A 1 72 ? -21.612 11.883 -8.736 1.00 60.16 72 ALA A O 1
ATOM 579 N N . THR A 1 73 ? -19.377 11.752 -8.520 1.00 62.19 73 THR A N 1
ATOM 580 C CA . THR A 1 73 ? -19.113 11.439 -9.926 1.00 62.19 73 THR A CA 1
ATOM 581 C C . THR A 1 73 ? -19.358 9.944 -10.105 1.00 62.19 73 THR A C 1
ATOM 583 O O . THR A 1 73 ? -18.639 9.137 -9.523 1.00 62.19 73 THR A O 1
ATOM 586 N N . ALA A 1 74 ? -20.405 9.574 -10.840 1.00 52.75 74 ALA A N 1
ATOM 587 C CA . ALA A 1 74 ? -20.697 8.184 -11.169 1.00 52.75 74 ALA A CA 1
ATOM 588 C C . ALA A 1 74 ? -19.898 7.800 -12.422 1.00 52.75 74 ALA A C 1
ATOM 590 O O . ALA A 1 74 ? -20.390 7.953 -13.535 1.00 52.75 74 ALA A O 1
ATOM 591 N N . GLU A 1 75 ? -18.647 7.381 -12.238 1.00 63.50 75 GLU A N 1
ATOM 592 C CA . GLU A 1 75 ? -17.855 6.770 -13.311 1.00 63.50 75 GLU A CA 1
ATOM 593 C C . GLU A 1 75 ? -18.038 5.249 -13.320 1.00 63.50 75 GLU A C 1
ATOM 595 O O . GLU A 1 75 ? -18.310 4.638 -12.286 1.00 63.50 75 GLU A O 1
ATOM 600 N N . ALA A 1 76 ? -17.926 4.657 -14.510 1.00 56.88 76 ALA A N 1
ATOM 601 C CA . ALA A 1 76 ? -18.193 3.244 -14.753 1.00 56.88 76 ALA A CA 1
ATOM 602 C C . ALA A 1 76 ? -17.158 2.320 -14.080 1.00 56.88 76 ALA A C 1
ATOM 604 O O . ALA A 1 76 ? -15.948 2.527 -14.148 1.00 56.88 76 ALA A O 1
ATOM 605 N N . ASP A 1 77 ? -17.685 1.269 -13.457 1.00 62.72 77 ASP A N 1
ATOM 606 C CA . ASP A 1 77 ? -17.109 0.491 -12.354 1.00 62.72 77 ASP A CA 1
ATOM 607 C C . ASP A 1 77 ? -16.136 -0.622 -12.809 1.00 62.72 77 ASP A C 1
ATOM 609 O O . ASP A 1 77 ? -16.257 -1.787 -12.429 1.00 62.72 77 ASP A O 1
ATOM 613 N N . ALA A 1 78 ? -15.183 -0.297 -13.688 1.00 69.69 78 ALA A N 1
ATOM 614 C CA . ALA A 1 78 ? -14.149 -1.240 -14.119 1.00 69.69 78 ALA A CA 1
ATOM 615 C C . ALA A 1 78 ? -12.842 -0.994 -13.350 1.00 69.69 78 ALA A C 1
ATOM 617 O O . ALA A 1 78 ? -11.995 -0.196 -13.753 1.00 69.69 78 ALA A O 1
ATOM 618 N N . LEU A 1 79 ? -12.673 -1.690 -12.224 1.00 79.38 79 LEU A N 1
ATOM 619 C CA . LEU A 1 79 ? -11.418 -1.699 -11.471 1.00 79.38 79 LEU A CA 1
ATOM 620 C C . LEU A 1 79 ? -10.354 -2.530 -12.197 1.00 79.38 79 LEU A C 1
ATOM 622 O O . LEU A 1 79 ? -10.489 -3.744 -12.332 1.00 79.38 79 LEU A O 1
ATOM 626 N N . ASP A 1 80 ? -9.262 -1.886 -12.606 1.00 86.50 80 ASP A N 1
ATOM 627 C CA . ASP A 1 80 ? -8.066 -2.587 -13.067 1.00 86.50 80 ASP A CA 1
ATOM 628 C C . ASP A 1 80 ? -7.197 -3.026 -11.878 1.00 86.50 80 ASP A C 1
ATOM 630 O O . ASP A 1 80 ? -6.742 -2.212 -11.065 1.00 86.50 80 ASP A O 1
ATOM 634 N N . GLN A 1 81 ? -6.930 -4.330 -11.799 1.00 85.38 81 GLN A N 1
ATOM 635 C CA . GLN A 1 81 ? -6.134 -4.934 -10.736 1.00 85.38 81 GLN A CA 1
ATOM 636 C C . GLN A 1 81 ? -4.696 -4.397 -10.712 1.00 85.38 81 GLN A C 1
ATOM 638 O O . GLN A 1 81 ? -4.150 -4.165 -9.629 1.00 85.38 81 GLN A O 1
ATOM 643 N N . ALA A 1 82 ? -4.071 -4.210 -11.880 1.00 86.88 82 ALA A N 1
ATOM 644 C CA . ALA A 1 82 ? -2.683 -3.760 -11.957 1.00 86.88 82 ALA A CA 1
ATOM 645 C C . ALA A 1 82 ? -2.549 -2.320 -11.444 1.00 86.88 82 ALA A C 1
ATOM 647 O O . ALA A 1 82 ? -1.725 -2.044 -10.567 1.00 86.88 82 ALA A O 1
ATOM 648 N N . THR A 1 83 ? -3.430 -1.434 -11.914 1.00 88.94 83 THR A N 1
ATOM 649 C CA . THR A 1 83 ? -3.508 -0.042 -11.463 1.00 88.94 83 THR A CA 1
ATOM 650 C C . THR A 1 83 ? -3.783 0.049 -9.962 1.00 88.94 83 THR A C 1
ATOM 652 O O . THR A 1 83 ? -3.099 0.794 -9.258 1.00 88.94 83 THR A O 1
ATOM 655 N N . LEU A 1 84 ? -4.729 -0.735 -9.428 1.00 89.56 84 LEU A N 1
ATOM 656 C CA . LEU A 1 84 ? -5.028 -0.719 -7.993 1.00 89.56 84 LEU A CA 1
ATOM 657 C C . LEU A 1 84 ? -3.814 -1.133 -7.148 1.00 89.56 84 LEU A C 1
ATOM 659 O O . LEU A 1 84 ? -3.509 -0.491 -6.140 1.00 89.56 84 LEU A O 1
ATOM 663 N N . ARG A 1 85 ? -3.092 -2.182 -7.561 1.00 89.00 85 ARG A N 1
ATOM 664 C CA . ARG A 1 85 ? -1.880 -2.635 -6.863 1.00 89.00 85 ARG A CA 1
ATOM 665 C C . ARG A 1 85 ? -0.774 -1.593 -6.892 1.00 89.00 85 ARG A C 1
ATOM 667 O O . ARG A 1 85 ? -0.149 -1.350 -5.858 1.00 89.00 85 ARG A O 1
ATOM 674 N N . GLU A 1 86 ? -0.553 -0.949 -8.035 1.00 90.38 86 GLU A N 1
ATOM 675 C CA . GLU A 1 86 ? 0.423 0.134 -8.137 1.00 90.38 86 GLU A CA 1
ATOM 676 C C . GLU A 1 86 ? 0.056 1.298 -7.207 1.00 90.38 86 GLU A C 1
ATOM 678 O O . GLU A 1 86 ? 0.905 1.777 -6.449 1.00 90.38 86 GLU A O 1
ATOM 683 N N . LEU A 1 87 ? -1.209 1.728 -7.216 1.00 91.06 87 LEU A N 1
ATOM 684 C CA . LEU A 1 87 ? -1.698 2.796 -6.343 1.00 91.06 87 LEU A CA 1
ATOM 685 C C . LEU A 1 87 ? -1.520 2.442 -4.864 1.00 91.06 87 LEU A C 1
ATOM 687 O O . LEU A 1 87 ? -1.066 3.285 -4.088 1.00 91.06 87 LEU A O 1
ATOM 691 N N . TYR A 1 88 ? -1.792 1.195 -4.475 1.00 91.69 88 TYR A N 1
ATOM 692 C CA . TYR A 1 88 ? -1.570 0.734 -3.107 1.00 91.69 88 TYR A CA 1
ATOM 693 C C . TYR A 1 88 ? -0.081 0.740 -2.718 1.00 91.69 88 TYR A C 1
ATOM 695 O O . TYR A 1 88 ? 0.279 1.178 -1.621 1.00 91.69 88 TYR A O 1
ATOM 703 N N . CYS A 1 89 ? 0.808 0.314 -3.621 1.00 89.88 89 CYS A N 1
ATOM 704 C CA . CYS A 1 89 ? 2.255 0.377 -3.406 1.00 89.88 89 CYS A CA 1
ATOM 705 C C . CYS A 1 89 ? 2.724 1.827 -3.219 1.00 89.88 89 CYS A C 1
ATOM 707 O O . CYS A 1 89 ? 3.445 2.130 -2.267 1.00 89.88 89 CYS A O 1
ATOM 709 N N . ARG A 1 90 ? 2.257 2.744 -4.077 1.00 90.62 90 ARG A N 1
ATOM 710 C CA . ARG A 1 90 ? 2.544 4.182 -3.967 1.00 90.62 90 ARG A CA 1
ATOM 711 C C . ARG A 1 90 ? 2.040 4.764 -2.648 1.00 90.62 90 ARG A C 1
ATOM 713 O O . ARG A 1 90 ? 2.791 5.477 -1.993 1.00 90.62 90 ARG A O 1
ATOM 720 N N . TYR A 1 91 ? 0.814 4.436 -2.240 1.00 91.69 91 TYR A N 1
ATOM 721 C CA . TYR A 1 91 ? 0.240 4.857 -0.959 1.00 91.69 91 TYR A CA 1
ATOM 722 C C . TYR A 1 91 ? 1.079 4.371 0.230 1.00 91.69 91 TYR A C 1
ATOM 724 O O . TYR A 1 91 ? 1.436 5.159 1.105 1.00 91.69 91 TYR A O 1
ATOM 732 N N . THR A 1 92 ? 1.468 3.093 0.215 1.00 90.12 92 THR A N 1
ATOM 733 C CA . THR A 1 92 ? 2.303 2.486 1.261 1.00 90.12 92 THR A CA 1
ATOM 734 C C . THR A 1 92 ? 3.632 3.226 1.413 1.00 90.12 92 THR A C 1
ATOM 736 O O . THR A 1 92 ? 4.032 3.544 2.532 1.00 90.12 92 THR A O 1
ATOM 739 N N . VAL A 1 93 ? 4.292 3.559 0.298 1.00 88.94 93 VAL A N 1
ATOM 740 C CA . VAL A 1 93 ? 5.556 4.312 0.300 1.00 88.94 93 VAL A CA 1
ATOM 741 C C . VAL A 1 93 ? 5.347 5.761 0.739 1.00 88.94 93 VAL A C 1
ATOM 743 O O . VAL A 1 93 ? 6.047 6.232 1.631 1.00 88.94 93 VAL A O 1
ATOM 746 N N . ALA A 1 94 ? 4.380 6.464 0.146 1.00 89.81 94 ALA A N 1
ATOM 747 C CA . ALA A 1 94 ? 4.144 7.886 0.397 1.00 89.81 94 ALA A CA 1
ATOM 748 C C . ALA A 1 94 ? 3.794 8.168 1.864 1.00 89.81 94 ALA A C 1
ATOM 750 O O . ALA A 1 94 ? 4.214 9.179 2.423 1.00 89.81 94 ALA A O 1
ATOM 751 N N . CYS A 1 95 ? 3.061 7.255 2.499 1.00 87.25 95 CYS A N 1
ATOM 752 C CA . CYS A 1 95 ? 2.652 7.380 3.892 1.00 87.25 95 CYS A CA 1
ATOM 753 C C . CYS A 1 95 ? 3.564 6.619 4.869 1.00 87.25 95 CYS A C 1
ATOM 755 O O . CYS A 1 95 ? 3.248 6.558 6.054 1.00 87.25 95 CYS A O 1
ATOM 757 N N . SER A 1 96 ? 4.687 6.052 4.402 1.00 84.81 96 SER A N 1
ATOM 758 C CA . SER A 1 96 ? 5.608 5.238 5.218 1.00 84.81 96 SER A CA 1
ATOM 759 C C . SER A 1 96 ? 4.893 4.148 6.031 1.00 84.81 96 SER A C 1
ATOM 761 O O . SER A 1 96 ? 5.178 3.935 7.212 1.00 84.81 96 SER A O 1
ATOM 763 N N . LEU A 1 97 ? 3.917 3.479 5.418 1.00 87.69 97 LEU A N 1
ATOM 764 C CA . LEU A 1 97 ? 3.093 2.495 6.110 1.00 87.69 97 LEU A CA 1
ATOM 765 C C . LEU A 1 97 ? 3.827 1.154 6.229 1.00 87.69 97 LEU A C 1
ATOM 767 O O . LEU A 1 97 ? 4.502 0.730 5.288 1.00 87.69 97 LEU A O 1
ATOM 771 N N . PRO A 1 98 ? 3.656 0.427 7.349 1.00 87.81 98 PRO A N 1
ATOM 772 C CA . PRO A 1 98 ? 4.093 -0.959 7.435 1.00 87.81 98 PRO A CA 1
ATOM 773 C C . PRO A 1 98 ? 3.450 -1.795 6.323 1.00 87.81 98 PRO A C 1
ATOM 775 O O . PRO A 1 98 ? 2.252 -1.679 6.085 1.00 87.81 98 PRO A O 1
ATOM 778 N N . PHE A 1 99 ? 4.192 -2.709 5.692 1.00 88.12 99 PHE A N 1
ATOM 779 C CA . PHE A 1 99 ? 3.617 -3.568 4.642 1.00 88.12 99 PHE A CA 1
ATOM 780 C C . PHE A 1 99 ? 2.429 -4.407 5.140 1.00 88.12 99 PHE A C 1
ATOM 782 O O . PHE A 1 99 ? 1.477 -4.649 4.403 1.00 88.12 99 PHE A O 1
ATOM 789 N N . ALA A 1 100 ? 2.439 -4.773 6.425 1.00 88.00 100 ALA A N 1
ATOM 790 C CA . ALA A 1 100 ? 1.336 -5.458 7.095 1.00 88.00 100 ALA A CA 1
ATOM 791 C C . ALA A 1 100 ? 0.061 -4.597 7.247 1.00 88.00 100 ALA A C 1
ATOM 793 O O . ALA A 1 100 ? -0.930 -5.078 7.796 1.00 88.00 100 ALA A O 1
ATOM 794 N N . HIS A 1 101 ? 0.046 -3.340 6.778 1.00 88.75 101 HIS A N 1
ATOM 795 C CA . HIS A 1 101 ? -1.161 -2.507 6.767 1.00 88.75 101 HIS A CA 1
ATOM 796 C C . HIS A 1 101 ? -2.301 -3.154 6.003 1.00 88.75 101 HIS A C 1
ATOM 798 O O . HIS A 1 101 ? -3.445 -3.124 6.447 1.00 88.75 101 HIS A O 1
ATOM 804 N N . VAL A 1 102 ? -1.955 -3.809 4.898 1.00 90.00 102 VAL A N 1
ATOM 805 C CA . VAL A 1 102 ? -2.913 -4.469 4.020 1.00 90.00 102 VAL A CA 1
ATOM 806 C C . VAL A 1 102 ? -3.631 -5.624 4.724 1.00 90.00 102 VAL A C 1
ATOM 808 O O . VAL A 1 102 ? -4.663 -6.082 4.257 1.00 90.00 102 VAL A O 1
ATOM 811 N N . GLU A 1 103 ? -3.102 -6.117 5.844 1.00 89.06 103 GLU A N 1
ATOM 812 C CA . GLU A 1 103 ? -3.695 -7.194 6.642 1.00 89.06 103 GLU A CA 1
ATOM 813 C C . GLU A 1 103 ? -4.617 -6.664 7.752 1.00 89.06 103 GLU A C 1
ATOM 815 O O . GLU A 1 103 ? -5.272 -7.455 8.426 1.00 89.06 103 GLU A O 1
ATOM 820 N N . GLN A 1 104 ? -4.671 -5.345 7.984 1.00 87.50 104 GLN A N 1
ATOM 821 C CA . GLN A 1 104 ? -5.467 -4.773 9.070 1.00 87.50 104 GLN A CA 1
ATOM 822 C C . GLN A 1 104 ? -6.972 -4.925 8.786 1.00 87.50 104 GLN A C 1
ATOM 824 O O . GLN A 1 104 ? -7.448 -4.380 7.787 1.00 8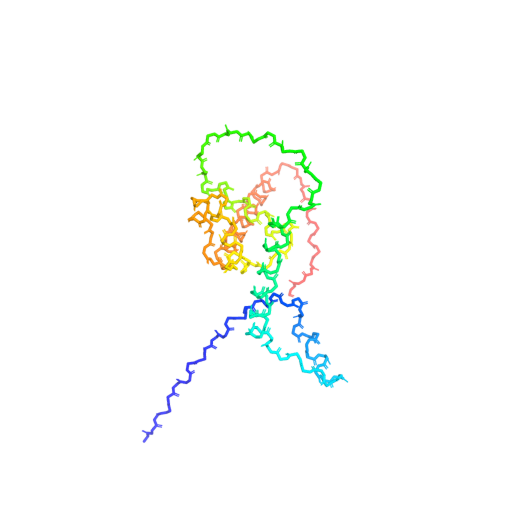7.50 104 GLN A O 1
ATOM 829 N N . PRO A 1 105 ? -7.749 -5.580 9.675 1.00 86.56 105 PRO A N 1
ATOM 830 C CA . PRO A 1 105 ? -9.177 -5.811 9.449 1.00 86.56 105 PRO A CA 1
ATOM 831 C C . PRO A 1 105 ? -9.973 -4.520 9.238 1.00 86.56 105 PRO A C 1
ATOM 833 O O . PRO A 1 105 ? -10.726 -4.421 8.283 1.00 86.56 105 PRO A O 1
ATOM 836 N N . ALA A 1 106 ? -9.716 -3.479 10.037 1.00 85.69 106 ALA A N 1
ATOM 837 C CA . ALA A 1 106 ? -10.418 -2.199 9.905 1.00 85.69 106 ALA A CA 1
ATOM 838 C C . ALA A 1 106 ? -10.190 -1.517 8.541 1.00 85.69 106 ALA A C 1
ATOM 840 O O . ALA A 1 106 ? -11.097 -0.894 7.996 1.00 85.69 106 ALA A O 1
ATOM 841 N N . PHE A 1 107 ? -8.985 -1.649 7.972 1.00 90.19 107 PHE A N 1
ATOM 842 C CA . PHE A 1 107 ? -8.700 -1.159 6.622 1.00 90.19 107 PHE A CA 1
ATOM 843 C C . PHE A 1 107 ? -9.466 -1.979 5.578 1.00 90.19 107 PHE A C 1
ATOM 845 O O . PHE A 1 107 ? -10.072 -1.415 4.672 1.00 90.19 107 PHE A O 1
ATOM 852 N N . ARG A 1 108 ? -9.495 -3.304 5.737 1.00 89.62 108 ARG A N 1
ATOM 853 C CA . ARG A 1 108 ? -10.225 -4.212 4.845 1.00 89.62 108 ARG A CA 1
ATOM 854 C C . ARG A 1 108 ? -11.723 -3.958 4.847 1.00 89.62 108 ARG A C 1
ATOM 856 O O . ARG A 1 108 ? -12.315 -3.862 3.778 1.00 89.62 108 ARG A O 1
ATOM 863 N N . ASP A 1 109 ? -12.313 -3.785 6.021 1.00 88.75 109 ASP A N 1
ATOM 864 C CA . ASP A 1 109 ? -13.735 -3.486 6.164 1.00 88.75 109 ASP A CA 1
ATOM 865 C C . ASP A 1 109 ? -14.081 -2.139 5.516 1.00 88.75 109 ASP A C 1
ATOM 867 O O . ASP A 1 109 ? -15.077 -2.031 4.802 1.00 88.75 109 ASP A O 1
ATOM 871 N N . PHE A 1 110 ? -13.210 -1.135 5.671 1.00 88.88 110 PHE A N 1
ATOM 872 C CA . PHE A 1 110 ? -13.363 0.159 5.007 1.00 88.88 110 PHE A CA 1
ATOM 873 C C . PHE A 1 110 ? -13.320 0.047 3.476 1.00 88.88 110 PHE A C 1
ATOM 875 O O . PHE A 1 110 ? -14.174 0.615 2.797 1.00 88.88 110 PHE A O 1
ATOM 882 N N . ILE A 1 111 ? -12.371 -0.712 2.918 1.00 90.81 111 ILE A N 1
ATOM 883 C CA . ILE A 1 111 ? -12.288 -0.918 1.465 1.00 90.81 111 ILE A CA 1
ATOM 884 C C . ILE A 1 111 ? -13.491 -1.707 0.946 1.00 90.81 111 ILE A C 1
ATOM 886 O O . ILE A 1 111 ? -14.086 -1.289 -0.042 1.00 90.81 111 ILE A O 1
ATOM 890 N N . ARG A 1 112 ? -13.900 -2.786 1.624 1.00 89.12 112 ARG A N 1
ATOM 891 C CA . ARG A 1 112 ? -15.090 -3.572 1.250 1.00 89.12 112 ARG A CA 1
ATOM 892 C C . ARG A 1 112 ? -16.360 -2.738 1.230 1.00 89.12 112 ARG A C 1
ATOM 894 O O . ARG A 1 112 ? -17.198 -2.944 0.359 1.00 89.12 112 ARG A O 1
ATOM 901 N N . TYR A 1 113 ? -16.496 -1.812 2.176 1.00 86.75 113 TYR A N 1
ATOM 902 C CA . TYR A 1 113 ? -17.625 -0.891 2.215 1.00 86.75 113 TYR A CA 1
ATOM 903 C C . TYR A 1 113 ? -17.639 0.057 1.007 1.00 86.75 113 TYR A C 1
ATOM 905 O O . TYR A 1 113 ? -18.703 0.328 0.459 1.00 86.75 113 TYR A O 1
ATOM 913 N N . ILE A 1 114 ? -16.470 0.550 0.579 1.00 86.50 114 ILE A N 1
ATOM 914 C CA . ILE A 1 114 ? -16.359 1.441 -0.585 1.00 86.50 114 ILE A CA 1
ATOM 915 C C . ILE A 1 114 ? -16.576 0.670 -1.889 1.00 86.50 114 ILE A C 1
ATOM 917 O O . ILE A 1 114 ? -17.360 1.096 -2.731 1.00 86.50 114 ILE A O 1
ATOM 921 N N . CYS A 1 115 ? -15.856 -0.435 -2.074 1.00 85.19 115 CYS A N 1
ATOM 922 C CA . CYS A 1 115 ? -15.953 -1.287 -3.247 1.00 85.19 115 CYS A CA 1
ATOM 923 C C . CYS A 1 115 ? -15.486 -2.715 -2.906 1.00 85.19 115 CYS A C 1
ATOM 925 O O . CYS A 1 115 ? -14.284 -2.943 -2.731 1.00 85.19 115 CYS A O 1
ATOM 927 N N . PRO A 1 116 ? -16.397 -3.704 -2.864 1.00 85.75 116 PRO A N 1
ATOM 928 C CA . PRO A 1 116 ? -16.044 -5.092 -2.573 1.00 85.75 116 PRO A CA 1
ATOM 929 C C . PRO A 1 116 ? -15.003 -5.672 -3.539 1.00 85.75 116 PRO A C 1
ATOM 931 O O . PRO A 1 116 ? -14.070 -6.338 -3.099 1.00 85.75 116 PRO A O 1
ATOM 934 N N . ALA A 1 117 ? -15.102 -5.350 -4.834 1.00 84.81 117 ALA A N 1
ATOM 935 C CA . ALA A 1 117 ? -14.172 -5.841 -5.854 1.00 84.81 117 ALA A CA 1
ATOM 936 C C . ALA A 1 117 ? -12.727 -5.357 -5.627 1.00 84.81 117 ALA A C 1
ATOM 938 O O . ALA A 1 117 ? -11.771 -6.055 -5.963 1.00 84.81 117 ALA A O 1
ATOM 939 N N . ALA A 1 118 ? -12.542 -4.183 -5.011 1.00 85.50 118 ALA A N 1
ATOM 940 C CA . ALA A 1 118 ? -11.211 -3.686 -4.677 1.00 85.50 118 ALA A CA 1
ATOM 941 C C . ALA A 1 118 ? -10.523 -4.553 -3.607 1.00 85.50 118 ALA A C 1
ATOM 943 O O . ALA A 1 118 ? -9.302 -4.715 -3.648 1.00 85.50 118 ALA A O 1
ATOM 944 N N . ASP A 1 119 ? -11.280 -5.144 -2.675 1.00 87.50 119 ASP A N 1
ATOM 945 C CA . ASP A 1 119 ? -10.713 -6.017 -1.641 1.00 87.50 119 ASP A CA 1
ATOM 946 C C . ASP A 1 119 ? -10.082 -7.284 -2.237 1.00 87.50 119 ASP A C 1
ATOM 948 O O . ASP A 1 119 ? -8.998 -7.694 -1.808 1.00 87.50 119 ASP A O 1
ATOM 952 N N . ASP A 1 120 ? -10.714 -7.853 -3.268 1.00 86.38 120 ASP A N 1
ATOM 953 C CA . ASP A 1 120 ? -10.229 -9.046 -3.970 1.00 86.38 120 ASP A CA 1
ATOM 954 C C . ASP A 1 120 ? -8.916 -8.792 -4.722 1.00 86.38 120 ASP A C 1
ATOM 956 O O . ASP A 1 120 ? -8.060 -9.677 -4.834 1.00 86.38 120 ASP A O 1
ATOM 960 N N . PHE A 1 121 ? -8.727 -7.571 -5.221 1.00 88.31 121 PHE A N 1
ATOM 961 C CA . PHE A 1 121 ? -7.535 -7.182 -5.971 1.00 88.31 121 PHE A CA 1
ATOM 962 C C . PHE A 1 121 ? -6.355 -6.773 -5.088 1.00 88.31 121 PHE A C 1
ATOM 964 O O . PHE A 1 121 ? -5.199 -6.877 -5.526 1.00 88.31 121 PHE A O 1
ATOM 971 N N . LEU A 1 122 ? -6.622 -6.354 -3.849 1.00 89.31 122 LEU A N 1
ATOM 972 C CA . LEU A 1 122 ? -5.592 -5.952 -2.902 1.00 89.31 122 LEU A CA 1
ATOM 973 C C . LEU A 1 122 ? -4.729 -7.146 -2.440 1.00 89.31 122 LEU A C 1
ATOM 975 O O . LEU A 1 122 ? -5.252 -8.218 -2.121 1.00 89.31 122 LEU A O 1
ATOM 979 N N . PRO A 1 123 ? -3.401 -6.968 -2.310 1.00 89.44 123 PRO A N 1
ATOM 980 C CA . PRO A 1 123 ? -2.503 -8.021 -1.835 1.00 89.44 123 PRO A CA 1
ATOM 981 C C . PRO A 1 123 ? -2.915 -8.544 -0.457 1.00 89.44 123 PRO A C 1
ATOM 983 O O . PRO A 1 123 ? -3.143 -7.751 0.446 1.00 89.44 123 PRO A O 1
ATOM 986 N N . ARG A 1 124 ? -2.996 -9.865 -0.251 1.00 88.69 124 ARG A N 1
ATOM 987 C CA . ARG A 1 124 ? -3.468 -10.445 1.028 1.00 88.69 124 ARG A CA 1
ATOM 988 C C . ARG A 1 124 ? -2.445 -10.401 2.163 1.00 88.69 124 ARG A C 1
ATOM 990 O O . ARG A 1 124 ? -2.817 -10.623 3.309 1.00 88.69 124 ARG A O 1
ATOM 997 N N . SER A 1 125 ? -1.177 -10.140 1.854 1.00 89.00 125 SER A N 1
ATOM 998 C CA . SER A 1 125 ? -0.096 -10.108 2.836 1.00 89.00 125 SER A CA 1
ATOM 999 C C . SER A 1 125 ? 0.887 -8.981 2.563 1.00 89.00 125 SER A C 1
ATOM 1001 O O . SER A 1 125 ? 1.126 -8.610 1.409 1.00 89.00 125 SER A O 1
ATOM 1003 N N . GLY A 1 126 ? 1.520 -8.487 3.627 1.00 87.69 126 GLY A N 1
ATOM 1004 C CA . GLY A 1 126 ? 2.590 -7.498 3.520 1.00 87.69 126 GLY A CA 1
ATOM 1005 C C . GLY A 1 126 ? 3.807 -8.009 2.744 1.00 87.69 126 GLY A C 1
ATOM 1006 O O . GLY A 1 126 ? 4.461 -7.236 2.051 1.00 87.69 126 GLY A O 1
ATOM 1007 N N . ASP A 1 127 ? 4.073 -9.317 2.780 1.00 88.81 127 ASP A N 1
ATOM 1008 C CA . ASP A 1 127 ? 5.141 -9.931 1.982 1.00 88.81 127 ASP A CA 1
ATOM 1009 C C . ASP A 1 127 ? 4.902 -9.749 0.477 1.00 88.81 127 ASP A C 1
ATOM 1011 O O . ASP A 1 127 ? 5.839 -9.483 -0.273 1.00 88.81 127 ASP A O 1
ATOM 1015 N N . THR A 1 128 ? 3.643 -9.826 0.036 1.00 89.44 128 THR A N 1
ATOM 1016 C CA . THR A 1 128 ? 3.285 -9.594 -1.371 1.00 89.44 128 THR A CA 1
ATOM 1017 C C . THR A 1 128 ? 3.560 -8.144 -1.763 1.00 89.44 128 THR A C 1
ATOM 1019 O O . THR A 1 128 ? 4.181 -7.895 -2.787 1.00 89.44 128 THR A O 1
ATOM 1022 N N . VAL A 1 129 ? 3.198 -7.190 -0.899 1.00 88.56 129 VAL A N 1
ATOM 1023 C CA . VAL A 1 129 ? 3.465 -5.757 -1.115 1.00 88.56 129 VAL A CA 1
ATOM 1024 C C . VAL A 1 129 ? 4.969 -5.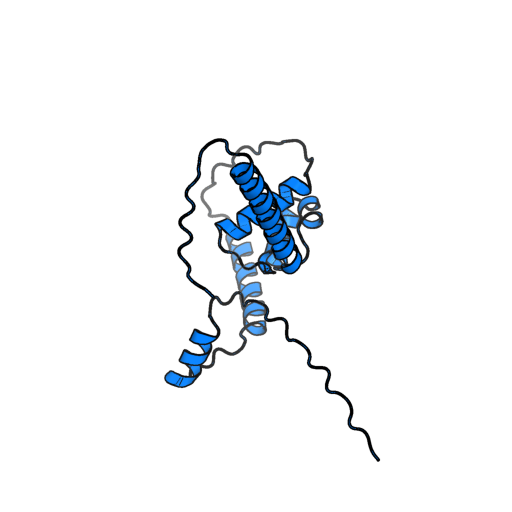491 -1.197 1.00 88.56 129 VAL A C 1
ATOM 1026 O O . VAL A 1 129 ? 5.433 -4.771 -2.078 1.00 88.56 129 VAL A O 1
ATOM 1029 N N . LYS A 1 130 ? 5.751 -6.109 -0.305 1.00 89.94 130 LYS A N 1
ATOM 1030 C CA . LYS A 1 130 ? 7.214 -6.023 -0.321 1.00 89.94 130 LYS A CA 1
ATOM 1031 C C . LYS A 1 130 ? 7.791 -6.557 -1.635 1.00 89.94 130 LYS A C 1
ATOM 1033 O O . LYS A 1 130 ? 8.664 -5.912 -2.210 1.00 89.94 130 LYS A O 1
ATOM 1038 N N . ASN A 1 131 ? 7.311 -7.708 -2.103 1.00 91.00 131 ASN A N 1
ATOM 1039 C CA . ASN A 1 131 ? 7.768 -8.315 -3.352 1.00 91.00 131 ASN A CA 1
ATOM 1040 C C . ASN A 1 131 ? 7.401 -7.459 -4.571 1.00 91.00 131 ASN A C 1
ATOM 1042 O O . ASN A 1 131 ? 8.255 -7.252 -5.430 1.00 91.00 131 ASN A O 1
ATOM 1046 N N . ASP A 1 132 ? 6.184 -6.912 -4.614 1.00 87.31 132 ASP A N 1
ATOM 1047 C CA . ASP A 1 132 ? 5.725 -6.025 -5.690 1.00 87.31 132 ASP A CA 1
ATOM 1048 C C . ASP A 1 132 ? 6.596 -4.755 -5.765 1.00 87.31 132 ASP A C 1
ATOM 1050 O O . ASP A 1 132 ? 7.050 -4.365 -6.845 1.00 87.31 132 ASP A O 1
ATOM 1054 N N . LEU A 1 133 ? 6.920 -4.149 -4.613 1.00 88.50 133 LEU A N 1
ATOM 1055 C CA . LEU A 1 133 ? 7.852 -3.015 -4.539 1.00 88.50 133 LEU A CA 1
ATOM 1056 C C . LEU A 1 133 ? 9.261 -3.390 -5.000 1.00 88.50 133 LEU A C 1
ATOM 1058 O O . LEU A 1 133 ? 9.877 -2.646 -5.766 1.00 88.50 133 LEU A O 1
ATOM 1062 N N . GLN A 1 134 ? 9.784 -4.516 -4.512 1.00 90.06 134 GLN A N 1
ATOM 1063 C CA . GLN A 1 134 ? 11.129 -4.980 -4.840 1.00 90.06 134 GLN A CA 1
ATOM 1064 C C . GLN A 1 134 ? 11.261 -5.219 -6.346 1.00 90.06 134 GLN A C 1
ATOM 1066 O O . GLN A 1 134 ? 12.193 -4.723 -6.976 1.00 90.06 134 GLN A O 1
ATOM 1071 N N . TRP A 1 135 ? 10.278 -5.894 -6.940 1.00 87.94 135 TRP A N 1
ATOM 1072 C CA . TRP A 1 135 ? 10.214 -6.128 -8.376 1.00 87.94 135 TRP A CA 1
ATOM 1073 C C . TRP A 1 135 ? 10.134 -4.818 -9.172 1.00 87.94 135 TRP A C 1
ATOM 1075 O O . TRP A 1 135 ? 10.869 -4.635 -10.145 1.00 87.94 135 TRP A O 1
ATOM 1085 N N . GLY A 1 136 ? 9.307 -3.863 -8.729 1.00 85.31 136 GLY A N 1
ATOM 1086 C CA . GLY A 1 136 ? 9.226 -2.533 -9.338 1.00 85.31 136 GLY A CA 1
ATOM 1087 C C . GLY A 1 136 ? 10.564 -1.785 -9.310 1.00 85.31 136 GLY A C 1
ATOM 1088 O O . GLY A 1 136 ? 10.981 -1.205 -10.319 1.00 85.31 136 GLY A O 1
ATOM 1089 N N . TYR A 1 137 ? 11.275 -1.846 -8.182 1.00 88.94 137 TYR A N 1
ATOM 1090 C CA . TYR A 1 137 ? 12.610 -1.270 -8.037 1.00 88.94 137 TYR A CA 1
ATOM 1091 C C . TYR A 1 137 ? 13.629 -1.939 -8.967 1.00 88.94 137 TYR A C 1
ATOM 1093 O O . TYR A 1 137 ? 14.342 -1.245 -9.696 1.00 88.94 137 TYR A O 1
ATOM 1101 N N . ASP A 1 138 ? 13.682 -3.271 -8.986 1.00 91.00 138 ASP A N 1
ATOM 1102 C CA . ASP A 1 138 ? 14.652 -4.024 -9.784 1.00 91.00 138 ASP A CA 1
ATOM 1103 C C . ASP A 1 138 ? 14.455 -3.793 -11.284 1.00 91.00 138 ASP A C 1
ATOM 1105 O O . ASP A 1 138 ? 15.422 -3.536 -12.009 1.00 91.00 138 ASP A O 1
ATOM 1109 N N . ASN A 1 139 ? 13.206 -3.755 -11.747 1.00 87.06 139 ASN A N 1
ATOM 1110 C CA . ASN A 1 139 ? 12.890 -3.409 -13.129 1.00 87.06 139 ASN A CA 1
ATOM 1111 C C . ASN A 1 139 ? 13.346 -1.996 -13.487 1.00 87.06 139 ASN A C 1
ATOM 1113 O O . ASN A 1 139 ? 13.971 -1.786 -14.532 1.00 87.06 139 ASN A O 1
ATOM 1117 N N . LYS A 1 140 ? 13.080 -1.016 -12.615 1.00 86.19 140 LYS A N 1
ATOM 1118 C CA . LYS A 1 140 ? 13.502 0.366 -12.858 1.00 86.19 140 LYS A CA 1
ATOM 1119 C C . LYS A 1 140 ? 15.023 0.493 -12.846 1.00 86.19 140 LYS A C 1
ATOM 1121 O O . LYS A 1 140 ? 15.583 1.195 -13.684 1.00 86.19 140 LYS A O 1
ATOM 1126 N N . LYS A 1 141 ? 15.701 -0.232 -11.957 1.00 87.81 141 LYS A N 1
ATOM 1127 C CA . LYS A 1 141 ? 17.163 -0.311 -11.889 1.00 87.81 141 LYS A CA 1
ATOM 1128 C C . LYS A 1 141 ? 17.754 -0.881 -13.175 1.00 87.81 141 LYS A C 1
ATOM 1130 O O . LYS A 1 141 ? 18.696 -0.300 -13.706 1.00 87.81 141 LYS A O 1
ATOM 1135 N N . VAL A 1 142 ? 17.210 -1.982 -13.699 1.00 88.38 142 VAL A N 1
ATOM 1136 C CA . VAL A 1 142 ? 17.649 -2.565 -14.981 1.00 88.38 142 VAL A CA 1
ATOM 1137 C C . VAL A 1 142 ? 17.414 -1.589 -16.131 1.00 88.38 142 VAL A C 1
ATOM 1139 O O . VAL A 1 142 ? 18.307 -1.395 -16.954 1.00 88.38 142 VAL A O 1
ATOM 1142 N N . PHE A 1 143 ? 16.252 -0.936 -16.165 1.00 86.38 143 PHE A N 1
ATOM 1143 C CA . PHE A 1 143 ? 15.938 0.079 -17.167 1.00 86.38 143 PHE A CA 1
ATOM 1144 C C . PHE A 1 143 ? 16.951 1.234 -17.150 1.00 86.38 143 PHE A C 1
ATOM 1146 O O . PHE A 1 143 ? 17.536 1.550 -18.184 1.00 86.38 143 PHE A O 1
ATOM 1153 N N . VAL A 1 144 ? 17.217 1.817 -15.976 1.00 86.25 144 VAL A N 1
ATOM 1154 C CA . VAL A 1 144 ? 18.190 2.910 -15.819 1.00 86.25 144 VAL A CA 1
ATOM 1155 C C . VAL A 1 144 ? 19.598 2.449 -16.195 1.00 86.25 144 VAL A C 1
ATOM 1157 O O . VAL A 1 144 ? 20.285 3.151 -16.928 1.00 86.25 144 VAL A O 1
ATOM 1160 N N . LYS A 1 145 ? 20.021 1.249 -15.773 1.00 86.19 145 LYS A N 1
ATOM 1161 C CA . LYS A 1 145 ? 21.324 0.682 -16.160 1.00 86.19 145 LYS A CA 1
ATOM 1162 C C . LYS A 1 145 ? 21.481 0.576 -17.677 1.00 86.19 145 LYS A C 1
ATOM 1164 O O . LYS A 1 145 ? 22.509 0.994 -18.197 1.00 86.19 145 LYS A O 1
ATOM 1169 N N . ARG A 1 146 ? 20.470 0.059 -18.385 1.00 85.75 146 ARG A N 1
ATOM 1170 C CA . ARG A 1 146 ? 20.491 -0.030 -19.856 1.00 85.75 146 ARG A CA 1
ATOM 1171 C C . ARG A 1 146 ? 20.538 1.351 -20.504 1.00 85.75 146 ARG A C 1
ATOM 1173 O O . ARG A 1 146 ? 21.305 1.552 -21.437 1.00 85.75 146 ARG A O 1
ATOM 1180 N N . ALA A 1 147 ? 19.752 2.302 -20.000 1.00 84.69 147 ALA A N 1
ATOM 1181 C CA . ALA A 1 147 ? 19.759 3.674 -20.501 1.00 84.69 147 ALA A CA 1
ATOM 1182 C C . ALA A 1 147 ? 21.141 4.336 -20.349 1.00 84.69 147 ALA A C 1
ATOM 1184 O O . ALA A 1 147 ? 21.598 4.998 -21.273 1.00 84.69 147 ALA A O 1
ATOM 1185 N N . LEU A 1 148 ? 21.825 4.105 -19.222 1.00 84.12 148 LEU A N 1
ATOM 1186 C CA . LEU A 1 148 ? 23.187 4.592 -18.986 1.00 84.12 148 LEU A CA 1
ATOM 1187 C C . LEU A 1 148 ? 24.215 3.919 -19.904 1.00 84.12 148 LEU A C 1
ATOM 1189 O O . LEU A 1 148 ? 25.061 4.603 -20.464 1.00 84.12 148 LEU A O 1
ATOM 1193 N N . GLN A 1 149 ? 24.139 2.597 -20.083 1.00 82.38 149 GLN A N 1
ATOM 1194 C CA . GLN A 1 149 ? 25.050 1.854 -20.967 1.00 82.38 149 GLN A CA 1
ATOM 1195 C C . GLN A 1 149 ? 24.925 2.271 -22.438 1.00 82.38 149 GLN A C 1
ATOM 1197 O O . GLN A 1 149 ? 25.915 2.259 -23.160 1.00 82.38 149 GLN A O 1
ATOM 1202 N N . ASN A 1 150 ? 23.720 2.647 -22.869 1.00 80.81 150 ASN A N 1
ATOM 1203 C CA . ASN A 1 150 ? 23.447 3.094 -24.234 1.00 80.81 150 ASN A CA 1
ATOM 1204 C C . ASN A 1 150 ? 23.655 4.607 -24.435 1.00 80.81 150 ASN A C 1
ATOM 1206 O O . ASN A 1 150 ? 23.424 5.110 -25.535 1.00 80.81 150 ASN A O 1
ATOM 1210 N N . ALA A 1 151 ? 24.035 5.355 -23.395 1.00 79.81 151 ALA A N 1
ATOM 1211 C CA . ALA A 1 151 ? 24.259 6.789 -23.513 1.00 79.81 151 ALA A CA 1
ATOM 1212 C C . ALA A 1 151 ? 25.541 7.068 -24.316 1.00 79.81 151 ALA A C 1
ATOM 1214 O O . ALA A 1 151 ? 26.602 6.523 -24.030 1.00 79.81 151 ALA A O 1
ATOM 1215 N N . LEU A 1 152 ? 25.442 7.943 -25.322 1.00 68.44 152 LEU A N 1
ATOM 1216 C CA . LEU A 1 152 ? 26.563 8.308 -26.202 1.00 68.44 152 LEU A CA 1
ATOM 1217 C C . LEU A 1 152 ? 27.558 9.284 -25.551 1.00 68.44 152 LEU A C 1
ATOM 1219 O O . LEU A 1 152 ? 28.647 9.500 -26.079 1.00 68.44 152 LEU A O 1
ATOM 1223 N N . SER A 1 153 ? 27.190 9.897 -24.424 1.00 68.56 153 SER A N 1
ATOM 1224 C CA . SER A 1 153 ? 28.059 10.787 -23.658 1.00 68.56 153 SER A CA 1
ATOM 1225 C C . SER A 1 153 ? 28.737 10.034 -22.513 1.00 68.56 153 SER A C 1
ATOM 1227 O O . SER A 1 153 ? 28.137 9.180 -21.864 1.00 68.56 153 SER A O 1
ATOM 1229 N N . SER A 1 154 ? 30.000 10.367 -22.236 1.00 61.50 154 SER A N 1
ATOM 1230 C CA . SER A 1 154 ? 30.717 9.845 -21.067 1.00 61.50 154 SER A CA 1
ATOM 1231 C C . SER A 1 154 ? 30.029 10.325 -19.784 1.00 61.50 154 SER A C 1
ATOM 1233 O O . SER A 1 154 ? 30.196 11.475 -19.373 1.00 61.50 154 SER A O 1
ATOM 1235 N N . ILE A 1 155 ? 29.293 9.435 -19.122 1.00 63.72 155 ILE A N 1
ATOM 1236 C CA . ILE A 1 155 ? 28.722 9.682 -17.798 1.00 63.72 155 ILE A CA 1
ATOM 1237 C C . ILE A 1 155 ? 29.771 9.283 -16.753 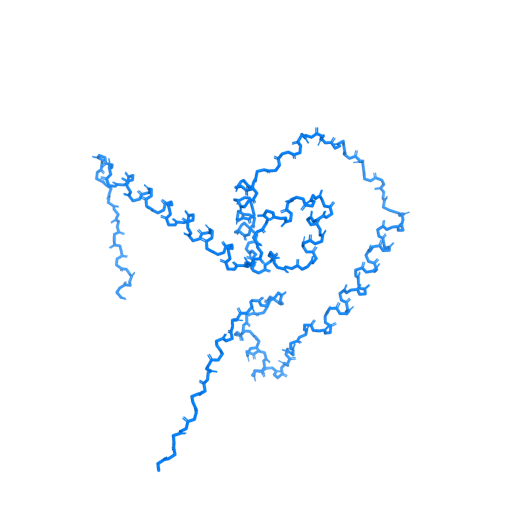1.00 63.72 155 ILE A C 1
ATOM 1239 O O . ILE A 1 155 ? 30.010 8.101 -16.519 1.00 63.72 155 ILE A O 1
ATOM 1243 N N . HIS A 1 156 ? 30.403 10.265 -16.107 1.00 59.03 156 HIS A N 1
ATOM 1244 C CA . HIS A 1 156 ? 31.243 10.018 -14.932 1.00 59.03 156 HIS A CA 1
ATOM 1245 C C . HIS A 1 156 ? 30.349 9.714 -13.722 1.00 59.03 156 HIS A C 1
ATOM 1247 O O . HIS A 1 156 ? 29.905 10.615 -13.013 1.00 59.03 156 HIS A O 1
ATOM 1253 N N . THR A 1 157 ? 30.078 8.435 -13.461 1.00 56.75 157 THR A N 1
ATOM 1254 C CA . THR A 1 157 ? 29.586 8.015 -12.145 1.00 56.75 157 THR A CA 1
ATOM 1255 C C . THR A 1 157 ? 30.774 8.004 -11.195 1.00 56.75 157 THR A C 1
ATOM 1257 O O . THR A 1 157 ? 31.634 7.129 -11.301 1.00 56.75 157 THR A O 1
ATOM 1260 N N . VAL A 1 158 ? 30.853 8.976 -10.285 1.00 50.12 158 VAL A N 1
ATOM 1261 C CA . VAL A 1 158 ? 31.838 8.952 -9.198 1.00 50.12 158 VAL A CA 1
ATOM 1262 C C . VAL A 1 158 ? 31.528 7.735 -8.327 1.00 50.12 158 VAL A C 1
ATOM 1264 O O . VAL A 1 158 ? 30.648 7.762 -7.470 1.00 50.12 158 VAL A O 1
ATOM 1267 N N . LEU A 1 159 ? 32.243 6.644 -8.597 1.00 47.66 159 LEU A N 1
ATOM 1268 C CA . LEU A 1 159 ? 32.431 5.503 -7.713 1.00 47.66 159 LEU A CA 1
ATOM 1269 C C . LEU A 1 159 ? 33.208 6.007 -6.492 1.00 47.66 159 LEU A C 1
ATOM 1271 O O . LEU A 1 159 ? 34.404 5.774 -6.347 1.00 47.66 159 LEU A O 1
ATOM 1275 N N . LEU A 1 160 ? 32.521 6.723 -5.600 1.00 35.34 160 LEU A N 1
ATOM 1276 C CA . LEU A 1 160 ? 32.928 6.740 -4.207 1.00 35.34 160 LEU A CA 1
ATOM 1277 C C . LEU A 1 160 ? 32.616 5.354 -3.663 1.00 35.34 160 LEU A C 1
ATOM 1279 O O . LEU A 1 160 ? 31.505 5.037 -3.247 1.00 35.34 160 LEU A O 1
ATOM 1283 N N . ILE A 1 161 ? 33.646 4.524 -3.778 1.00 45.78 161 ILE A N 1
ATOM 1284 C CA . ILE A 1 161 ? 34.015 3.462 -2.860 1.00 45.78 161 ILE A CA 1
ATOM 1285 C C . ILE A 1 161 ? 33.564 3.860 -1.450 1.00 45.78 161 ILE A C 1
ATOM 1287 O O . ILE A 1 161 ? 34.270 4.569 -0.742 1.00 45.78 161 ILE A O 1
ATOM 1291 N N 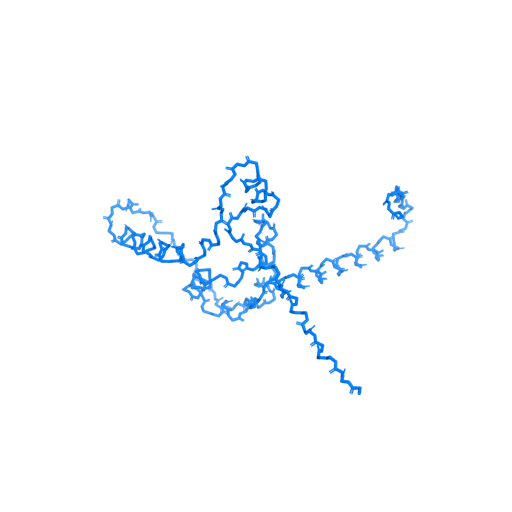. ILE A 1 162 ? 32.379 3.417 -1.049 1.00 43.78 162 ILE A N 1
ATOM 1292 C CA . ILE A 1 162 ? 32.093 3.114 0.345 1.00 43.78 162 ILE A CA 1
ATOM 1293 C C . ILE A 1 162 ? 31.330 1.788 0.331 1.00 43.78 162 ILE A C 1
ATOM 1295 O O . ILE A 1 162 ? 30.251 1.698 -0.254 1.00 43.78 162 ILE A O 1
ATOM 1299 N N . TRP A 1 163 ? 31.948 0.808 0.995 1.00 33.25 163 TRP A N 1
ATOM 1300 C CA . TRP A 1 163 ? 31.534 -0.576 1.263 1.00 33.25 163 TRP A CA 1
ATOM 1301 C C . TRP A 1 163 ? 32.069 -1.650 0.298 1.00 33.25 163 TRP A C 1
ATOM 1303 O O . TRP A 1 163 ? 31.343 -2.215 -0.520 1.00 33.25 163 TRP A O 1
ATOM 1313 N N . GLN A 1 164 ? 33.377 -1.925 0.450 1.00 32.97 164 GLN A N 1
ATOM 1314 C CA . GLN A 1 164 ? 33.853 -3.305 0.650 1.00 32.97 164 GLN A CA 1
ATOM 1315 C C . GLN A 1 164 ? 33.220 -3.911 1.908 1.00 32.97 164 GLN A C 1
ATOM 1317 O O . GLN A 1 164 ? 32.916 -3.127 2.838 1.00 32.97 164 GLN A O 1
#